Protein AF-A0A0F8ZJV8-F1 (afdb_monomer_lite)

Radius of gyration: 20.85 Å; chains: 1; bounding box: 59×28×66 Å

pLDDT: mean 84.05, std 16.03, range [41.88, 97.44]

Organism: NCBI:txid412755

Structure (mmCIF, N/CA/C/O backbone):
data_AF-A0A0F8ZJV8-F1
#
_entry.id   AF-A0A0F8ZJV8-F1
#
loop_
_atom_site.group_PDB
_atom_site.id
_atom_site.type_symbol
_atom_site.label_atom_id
_atom_site.label_alt_id
_atom_site.label_comp_id
_atom_site.label_asym_id
_atom_site.label_entity_id
_atom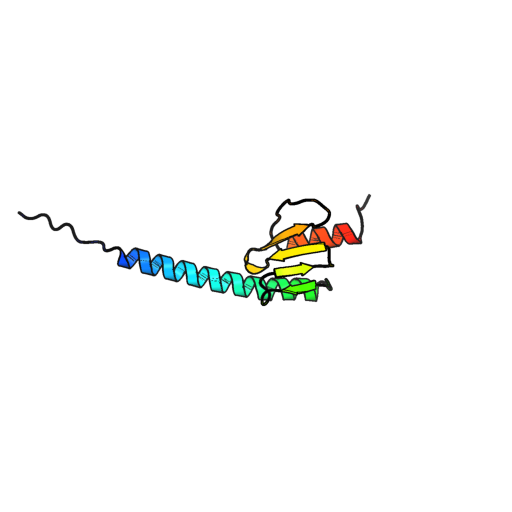_site.label_seq_id
_atom_site.pdbx_PDB_ins_code
_atom_site.Cartn_x
_atom_site.Cartn_y
_atom_site.Cartn_z
_atom_site.occupancy
_atom_site.B_iso_or_equiv
_atom_site.auth_seq_id
_atom_site.auth_comp_id
_atom_site.auth_asym_id
_atom_site.auth_atom_id
_atom_site.pdbx_PDB_model_num
ATOM 1 N N . LYS A 1 1 ? 48.856 12.724 -38.632 1.00 43.75 1 LYS A N 1
ATOM 2 C CA . LYS A 1 1 ? 48.329 11.489 -37.997 1.00 43.75 1 LYS A CA 1
ATOM 3 C C . LYS A 1 1 ? 46.933 11.810 -37.463 1.00 43.75 1 LYS A C 1
ATOM 5 O O . LYS A 1 1 ? 46.869 12.625 -36.549 1.00 43.75 1 LYS A O 1
ATOM 10 N N . PRO A 1 2 ? 45.835 11.314 -38.057 1.00 41.88 2 PRO A N 1
ATOM 11 C CA . PRO A 1 2 ? 44.507 11.612 -37.535 1.00 41.88 2 PRO A CA 1
ATOM 12 C C . PRO A 1 2 ? 44.299 10.830 -36.233 1.00 41.88 2 PRO A C 1
ATOM 14 O O . PRO A 1 2 ? 44.673 9.662 -36.136 1.00 41.88 2 PRO A O 1
ATOM 17 N N . ARG A 1 3 ? 43.794 11.514 -35.203 1.00 48.28 3 ARG A N 1
ATOM 18 C CA . ARG A 1 3 ? 43.420 10.917 -33.919 1.00 48.28 3 ARG A CA 1
ATOM 19 C C . ARG A 1 3 ? 42.003 10.389 -34.063 1.00 48.28 3 ARG A C 1
ATOM 21 O O . ARG A 1 3 ? 41.060 11.176 -34.049 1.00 48.28 3 ARG A O 1
ATOM 28 N N . ASP A 1 4 ? 41.901 9.079 -34.218 1.00 49.62 4 ASP A N 1
ATOM 29 C CA . ASP A 1 4 ? 40.656 8.332 -34.118 1.00 49.62 4 ASP A CA 1
ATOM 30 C C . ASP A 1 4 ? 40.048 8.580 -32.728 1.00 49.62 4 ASP A C 1
ATOM 32 O O . ASP A 1 4 ? 40.541 8.084 -31.714 1.00 49.62 4 ASP A O 1
ATOM 36 N N . HIS A 1 5 ? 39.053 9.465 -32.663 1.00 53.38 5 HIS A N 1
ATOM 37 C CA . HIS A 1 5 ? 38.182 9.575 -31.500 1.00 53.38 5 HIS A CA 1
ATOM 38 C C . HIS A 1 5 ? 37.072 8.569 -31.746 1.00 53.38 5 HIS A C 1
ATOM 40 O O . HIS A 1 5 ? 36.035 8.906 -32.318 1.00 53.38 5 HIS A O 1
ATOM 46 N N . GLY A 1 6 ? 37.346 7.322 -31.358 1.00 46.09 6 GLY A N 1
ATOM 47 C CA . GLY A 1 6 ? 36.370 6.248 -31.366 1.00 46.09 6 GLY A CA 1
ATOM 48 C C . GLY A 1 6 ? 35.095 6.730 -30.689 1.00 46.09 6 GLY A C 1
ATOM 49 O O . GLY A 1 6 ? 35.091 7.092 -29.510 1.00 46.09 6 GLY A O 1
ATOM 50 N N . ALA A 1 7 ? 34.025 6.779 -31.472 1.00 53.78 7 ALA A N 1
ATOM 51 C CA . ALA A 1 7 ? 32.684 7.030 -31.004 1.00 53.78 7 ALA A CA 1
ATOM 52 C C . ALA A 1 7 ? 32.286 5.891 -30.050 1.00 53.78 7 ALA A C 1
ATOM 54 O O . ALA A 1 7 ? 31.761 4.866 -30.470 1.00 53.78 7 ALA A O 1
ATOM 55 N N . GLY A 1 8 ? 32.546 6.062 -28.752 1.00 48.94 8 GLY A N 1
ATOM 56 C CA . GLY A 1 8 ? 31.844 5.343 -27.691 1.00 48.94 8 GLY A CA 1
ATOM 57 C C . GLY A 1 8 ? 30.405 5.846 -27.673 1.00 48.94 8 GLY A C 1
ATOM 58 O O . GLY A 1 8 ? 30.068 6.785 -26.956 1.00 48.94 8 GLY A O 1
ATOM 59 N N . THR A 1 9 ? 29.600 5.326 -28.595 1.00 51.09 9 THR A N 1
ATOM 60 C CA . THR A 1 9 ? 28.281 5.838 -28.957 1.00 51.09 9 THR A CA 1
ATOM 61 C C . THR A 1 9 ? 27.267 5.682 -27.827 1.00 51.09 9 THR A C 1
ATOM 63 O O . THR A 1 9 ? 27.135 4.613 -27.241 1.00 51.09 9 THR A O 1
ATOM 66 N N . MET A 1 10 ? 26.471 6.736 -27.642 1.00 50.97 10 MET A N 1
ATOM 67 C CA . MET A 1 10 ? 25.187 6.891 -26.931 1.00 50.97 10 MET A CA 1
ATOM 68 C C . MET A 1 10 ? 24.253 5.652 -26.855 1.00 50.97 10 MET A C 1
ATOM 70 O O . MET A 1 10 ? 23.365 5.617 -26.006 1.00 50.97 10 MET A O 1
ATOM 74 N N . SER A 1 11 ? 24.451 4.646 -27.714 1.00 57.09 11 SER A N 1
ATOM 75 C CA . SER A 1 11 ? 23.720 3.373 -27.753 1.00 57.09 11 SER A CA 1
ATOM 76 C C . SER A 1 11 ? 23.934 2.512 -26.500 1.00 57.09 11 SER A C 1
ATOM 78 O O . SER A 1 11 ? 22.965 2.011 -25.943 1.00 57.09 11 SER A O 1
ATOM 80 N N . ASP A 1 12 ? 25.170 2.418 -25.994 1.00 58.47 12 ASP A N 1
ATOM 81 C CA . ASP A 1 12 ? 25.521 1.527 -24.867 1.00 58.47 12 ASP A CA 1
ATOM 82 C C . ASP A 1 12 ? 24.919 2.023 -23.531 1.00 58.47 12 ASP A C 1
ATOM 84 O O . ASP A 1 12 ? 24.477 1.259 -22.672 1.00 58.47 12 ASP A O 1
ATOM 88 N N . MET A 1 13 ? 24.791 3.349 -23.379 1.00 58.50 13 MET A N 1
ATOM 89 C CA . MET A 1 13 ? 24.036 3.943 -22.270 1.00 58.50 13 MET A CA 1
ATOM 90 C C . MET A 1 13 ? 22.526 3.711 -22.417 1.00 58.50 13 MET A C 1
ATOM 92 O O . MET A 1 13 ? 21.857 3.443 -21.420 1.00 58.50 13 MET A O 1
ATOM 96 N N . GLY A 1 14 ? 21.977 3.809 -23.633 1.00 65.44 14 GLY A N 1
ATOM 97 C CA . GLY A 1 14 ? 20.547 3.620 -23.902 1.00 65.44 14 GLY A CA 1
ATOM 98 C C . GLY A 1 14 ? 20.033 2.243 -23.475 1.00 65.44 14 GLY A C 1
ATOM 99 O O . GLY A 1 14 ? 19.016 2.161 -22.778 1.00 65.44 14 GLY A O 1
ATOM 100 N N . ASP A 1 15 ? 20.780 1.191 -23.804 1.00 63.72 15 ASP A N 1
ATOM 101 C CA . ASP A 1 15 ? 20.438 -0.191 -23.450 1.00 63.72 15 ASP A CA 1
ATOM 102 C C . ASP A 1 15 ? 20.555 -0.446 -21.938 1.00 63.72 15 ASP A C 1
ATOM 104 O O . ASP A 1 15 ? 19.670 -1.061 -21.332 1.00 63.72 15 ASP A O 1
ATOM 108 N N . ALA A 1 16 ? 21.564 0.131 -21.277 1.00 66.25 16 ALA A N 1
ATOM 109 C CA . ALA A 1 16 ? 21.680 0.086 -19.819 1.00 66.25 16 ALA A CA 1
ATOM 110 C C . ALA A 1 16 ? 20.485 0.769 -19.115 1.00 66.25 16 ALA A C 1
ATOM 112 O O . ALA A 1 16 ? 19.939 0.243 -18.138 1.00 66.25 16 ALA A O 1
ATOM 113 N N . PHE A 1 17 ? 20.019 1.918 -19.621 1.00 70.69 17 PHE A N 1
ATOM 114 C CA . PHE A 1 17 ? 18.828 2.595 -19.090 1.00 70.69 17 PHE A CA 1
ATOM 115 C C . PHE A 1 17 ? 17.535 1.807 -19.344 1.00 70.69 17 PHE A C 1
ATOM 117 O O . PHE A 1 17 ? 16.634 1.840 -18.498 1.00 70.69 17 PHE A O 1
ATOM 124 N N . ALA A 1 18 ? 17.426 1.101 -20.471 1.00 71.25 18 ALA A N 1
ATOM 125 C CA . ALA A 1 18 ? 16.287 0.236 -20.770 1.00 71.25 18 ALA A CA 1
ATOM 126 C C . ALA A 1 18 ? 16.207 -0.945 -19.788 1.00 71.25 18 ALA A C 1
ATOM 128 O O . ALA A 1 18 ? 15.175 -1.119 -19.133 1.00 71.25 18 ALA A O 1
ATOM 129 N N . GLY A 1 19 ? 17.315 -1.660 -19.566 1.00 72.69 19 GLY A N 1
ATOM 130 C CA . GLY A 1 19 ? 17.367 -2.767 -18.604 1.00 72.69 19 GLY A CA 1
ATOM 131 C C . GLY A 1 19 ? 17.010 -2.340 -17.172 1.00 72.69 19 GLY A C 1
ATOM 132 O O . GLY A 1 19 ? 16.226 -2.998 -16.483 1.00 72.69 19 GLY A O 1
ATOM 133 N N . LEU A 1 20 ? 17.486 -1.172 -16.722 1.00 77.38 20 LEU A N 1
ATOM 134 C CA . LEU A 1 20 ? 17.132 -0.617 -15.406 1.00 77.38 20 LEU A CA 1
ATOM 135 C C . LEU A 1 20 ? 15.636 -0.276 -15.274 1.00 77.38 20 LEU A C 1
ATOM 137 O O . LEU A 1 20 ? 15.049 -0.415 -14.188 1.00 77.38 20 LEU A O 1
ATOM 141 N N . ARG A 1 21 ? 15.002 0.174 -16.365 1.00 81.44 21 ARG A N 1
ATOM 142 C CA . ARG A 1 21 ? 13.557 0.445 -16.404 1.00 81.44 21 ARG A CA 1
ATOM 143 C C . ARG A 1 21 ? 12.759 -0.847 -16.291 1.00 81.44 21 ARG A C 1
ATOM 145 O O . ARG A 1 21 ? 11.828 -0.887 -15.485 1.00 81.44 21 ARG A O 1
ATOM 152 N N . GLU A 1 22 ? 13.130 -1.887 -17.028 1.00 84.44 22 GLU A N 1
ATOM 153 C CA . GLU A 1 22 ? 12.464 -3.193 -16.975 1.00 84.44 22 GLU A CA 1
ATOM 154 C C . GLU A 1 22 ? 12.543 -3.813 -15.577 1.00 84.44 22 GLU A C 1
ATOM 156 O O . GLU A 1 22 ? 11.512 -4.140 -14.981 1.00 84.44 22 GLU A O 1
ATOM 161 N N . LEU A 1 23 ? 13.738 -3.854 -14.978 1.00 84.06 23 LEU A N 1
ATOM 162 C CA . LEU A 1 23 ? 13.931 -4.354 -13.611 1.00 84.06 23 LEU A CA 1
ATOM 163 C C . LEU A 1 23 ? 13.082 -3.583 -12.589 1.00 84.06 23 LEU A C 1
ATOM 165 O O . LEU A 1 23 ? 12.478 -4.168 -11.683 1.00 84.06 23 LEU A O 1
ATOM 169 N N . SER A 1 24 ? 12.977 -2.263 -12.752 1.00 82.94 24 SER A N 1
ATOM 170 C CA . SER A 1 24 ? 12.137 -1.420 -11.898 1.00 82.94 24 SER A CA 1
ATOM 171 C C . SER A 1 24 ? 10.646 -1.735 -12.048 1.00 82.94 24 SER A C 1
ATOM 173 O O . SER A 1 24 ? 9.913 -1.723 -11.055 1.00 82.94 24 SER A O 1
ATOM 175 N N . GLN A 1 25 ? 10.174 -2.016 -13.264 1.00 87.19 25 GLN A N 1
ATOM 176 C CA . GLN A 1 25 ? 8.782 -2.389 -13.520 1.00 87.19 25 GLN A CA 1
ATOM 177 C C . GLN A 1 25 ? 8.446 -3.753 -12.910 1.00 87.19 25 GLN A C 1
ATOM 179 O O . GLN A 1 25 ? 7.436 -3.863 -12.207 1.00 87.19 25 GLN A O 1
ATOM 184 N N . ILE A 1 26 ? 9.323 -4.746 -13.095 1.00 88.25 26 ILE A N 1
ATOM 185 C CA . ILE A 1 26 ? 9.196 -6.086 -12.505 1.00 88.25 26 ILE A CA 1
ATOM 186 C C . ILE A 1 26 ? 9.128 -5.980 -10.980 1.00 88.25 26 ILE A C 1
ATOM 188 O O . ILE A 1 26 ? 8.186 -6.482 -10.362 1.00 88.25 26 ILE A O 1
ATOM 192 N N . LYS A 1 27 ? 10.055 -5.236 -10.363 1.00 86.81 27 LYS A N 1
ATOM 193 C CA . LYS A 1 27 ? 10.067 -5.010 -8.911 1.00 86.81 27 LYS A CA 1
ATOM 194 C C . LYS A 1 27 ? 8.774 -4.366 -8.421 1.00 86.81 27 LYS A C 1
ATOM 196 O O . LYS A 1 27 ? 8.194 -4.807 -7.432 1.00 86.81 27 LYS A O 1
ATOM 201 N N . ARG A 1 28 ? 8.286 -3.330 -9.110 1.00 86.69 28 ARG A N 1
ATOM 202 C CA . ARG A 1 28 ? 7.025 -2.667 -8.744 1.00 86.69 28 ARG A CA 1
ATOM 203 C C . ARG A 1 28 ? 5.840 -3.621 -8.860 1.00 86.69 28 ARG A C 1
ATOM 205 O O . ARG A 1 28 ? 4.973 -3.566 -7.995 1.00 86.69 28 ARG A O 1
ATOM 212 N N . LYS A 1 29 ? 5.792 -4.479 -9.885 1.00 88.25 29 LYS A N 1
ATOM 213 C CA . LYS A 1 29 ? 4.746 -5.502 -10.039 1.00 88.25 29 LYS A CA 1
ATOM 214 C C . LYS A 1 29 ? 4.778 -6.502 -8.884 1.00 88.25 29 LYS A C 1
ATOM 216 O O . LYS A 1 29 ? 3.770 -6.648 -8.199 1.00 88.25 29 LYS A O 1
ATOM 221 N N . SER A 1 30 ? 5.950 -7.066 -8.598 1.00 88.50 30 SER A N 1
ATOM 222 C CA . SER A 1 30 ? 6.154 -7.976 -7.468 1.00 88.50 30 SER A CA 1
ATOM 223 C C . SER A 1 30 ? 5.739 -7.334 -6.138 1.00 88.50 30 SER A C 1
ATOM 225 O O . SER A 1 30 ? 4.991 -7.923 -5.362 1.00 88.50 30 SER A O 1
ATOM 227 N N . ASN A 1 31 ? 6.103 -6.068 -5.905 1.00 87.62 31 ASN A N 1
ATOM 228 C CA . ASN A 1 31 ? 5.688 -5.343 -4.705 1.00 87.62 31 ASN A CA 1
ATOM 229 C C . ASN A 1 31 ? 4.161 -5.166 -4.607 1.00 87.62 31 ASN A C 1
ATOM 231 O O . ASN A 1 31 ? 3.618 -5.260 -3.505 1.00 87.62 31 ASN A O 1
ATOM 235 N N . ARG A 1 32 ? 3.457 -4.910 -5.725 1.00 90.06 32 ARG A N 1
ATOM 236 C CA . ARG A 1 32 ? 1.982 -4.810 -5.754 1.00 90.06 32 ARG A CA 1
ATOM 237 C C . ARG A 1 32 ? 1.321 -6.121 -5.344 1.00 90.06 32 ARG A C 1
ATOM 239 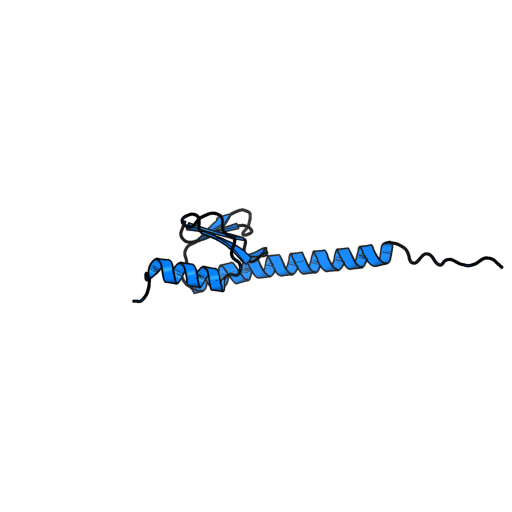O O . ARG A 1 32 ? 0.344 -6.107 -4.601 1.00 90.06 32 ARG A O 1
ATOM 246 N N . GLU A 1 33 ? 1.825 -7.244 -5.834 1.00 91.88 33 GLU A N 1
ATOM 247 C CA . GLU A 1 33 ? 1.308 -8.579 -5.514 1.00 91.88 33 GLU A CA 1
ATOM 248 C C . GLU A 1 33 ? 1.617 -8.959 -4.064 1.00 91.88 33 GLU A C 1
ATOM 250 O O . GLU A 1 33 ? 0.696 -9.207 -3.285 1.00 91.88 33 GLU A O 1
ATOM 255 N N . ASN A 1 34 ? 2.886 -8.880 -3.664 1.00 92.62 34 ASN A N 1
ATOM 256 C CA . ASN A 1 34 ? 3.330 -9.267 -2.326 1.00 92.62 34 ASN A CA 1
ATOM 257 C C . ASN A 1 34 ? 2.697 -8.412 -1.227 1.00 92.62 34 ASN A C 1
ATOM 259 O O . ASN A 1 34 ? 2.260 -8.943 -0.211 1.00 92.62 34 ASN A O 1
ATOM 263 N N . SER A 1 35 ? 2.594 -7.093 -1.423 1.00 92.50 35 SER A N 1
ATOM 264 C CA . SER A 1 35 ? 2.003 -6.226 -0.397 1.00 92.50 35 SER A CA 1
ATOM 265 C C . SER A 1 35 ? 0.508 -6.484 -0.216 1.00 92.50 35 SER A C 1
ATOM 267 O O . SER A 1 35 ? 0.029 -6.438 0.911 1.00 92.50 35 SER A O 1
ATOM 269 N N . ARG A 1 36 ? -0.231 -6.784 -1.297 1.00 93.62 36 ARG A N 1
ATOM 270 C CA . ARG A 1 36 ? -1.646 -7.180 -1.195 1.00 93.62 36 ARG A CA 1
ATOM 271 C C . ARG A 1 36 ? -1.784 -8.485 -0.426 1.00 93.62 36 ARG A C 1
ATOM 273 O O . ARG A 1 36 ? -2.579 -8.535 0.502 1.00 93.62 36 ARG A O 1
ATOM 280 N N . LYS A 1 37 ? -0.964 -9.489 -0.760 1.00 95.56 37 LYS A N 1
ATOM 281 C CA . LYS A 1 37 ? -0.951 -10.773 -0.053 1.00 95.56 37 LYS A CA 1
ATOM 282 C C . LYS A 1 37 ? -0.698 -10.583 1.443 1.00 95.56 37 LYS A C 1
ATOM 284 O O . LYS A 1 37 ? -1.473 -11.079 2.243 1.00 95.56 37 LYS A O 1
ATOM 289 N N . LEU A 1 38 ? 0.318 -9.804 1.816 1.00 96.44 38 LEU A N 1
ATOM 290 C CA . LEU A 1 38 ? 0.635 -9.528 3.222 1.00 96.44 38 LEU A CA 1
ATOM 291 C C . LEU A 1 38 ? -0.522 -8.848 3.969 1.00 96.44 38 LEU A C 1
ATOM 293 O O . LEU A 1 38 ? -0.808 -9.212 5.104 1.00 96.44 38 LEU A O 1
ATOM 297 N N . LEU A 1 39 ? -1.200 -7.883 3.340 1.00 95.88 39 LEU A N 1
ATOM 298 C CA . LEU A 1 39 ? -2.371 -7.232 3.936 1.00 95.88 39 LEU A CA 1
ATOM 299 C C . LEU A 1 39 ? -3.543 -8.212 4.099 1.00 95.88 39 LEU A C 1
ATOM 301 O O . LEU A 1 39 ? -4.180 -8.220 5.149 1.00 95.88 39 LEU A O 1
ATOM 305 N N . THR A 1 40 ? -3.799 -9.056 3.096 1.00 96.06 40 THR A N 1
ATOM 306 C CA . THR A 1 40 ? -4.832 -10.101 3.155 1.00 96.06 40 THR A CA 1
ATOM 307 C C . THR A 1 40 ? -4.531 -11.134 4.239 1.00 96.06 40 THR A C 1
ATOM 309 O O . THR A 1 40 ? -5.406 -11.416 5.053 1.00 96.06 40 THR A O 1
ATOM 312 N N . ASP A 1 41 ? -3.300 -11.647 4.298 1.00 96.25 41 ASP A N 1
ATOM 313 C CA . ASP A 1 41 ? -2.858 -12.621 5.304 1.00 96.25 41 ASP A CA 1
ATOM 314 C C . ASP A 1 41 ? -2.971 -12.049 6.729 1.00 96.25 41 ASP A C 1
ATOM 316 O O . ASP A 1 41 ? -3.297 -12.767 7.670 1.00 96.25 41 ASP A O 1
ATOM 320 N N . ALA A 1 42 ? -2.748 -10.740 6.891 1.00 93.75 42 ALA A N 1
ATOM 321 C CA . ALA A 1 42 ? -2.909 -10.029 8.158 1.00 93.75 42 ALA A CA 1
ATOM 322 C C . ALA A 1 42 ? -4.374 -9.663 8.490 1.00 93.75 42 ALA A C 1
ATOM 324 O O . ALA A 1 42 ? -4.619 -8.977 9.485 1.00 93.75 42 ALA A O 1
ATOM 325 N N . GLY A 1 43 ? -5.347 -10.063 7.662 1.00 95.62 43 GLY A N 1
ATOM 326 C CA . GLY A 1 43 ? -6.767 -9.751 7.860 1.00 95.62 43 GLY A CA 1
ATOM 327 C C . GLY A 1 43 ? -7.091 -8.257 7.757 1.00 95.62 43 GLY A C 1
ATOM 328 O O . GLY A 1 43 ? -8.052 -7.781 8.364 1.00 95.62 43 GLY A O 1
ATOM 329 N N . VAL A 1 44 ? -6.271 -7.488 7.038 1.00 95.88 44 VAL A N 1
ATOM 330 C CA . VAL A 1 44 ? -6.446 -6.044 6.873 1.00 95.88 44 VAL A CA 1
ATOM 331 C C . VAL A 1 44 ? -7.379 -5.770 5.698 1.00 95.88 44 VAL A C 1
ATOM 333 O O . VAL A 1 44 ? -7.140 -6.227 4.580 1.00 95.88 44 VAL A O 1
ATOM 336 N N . SER A 1 45 ? -8.422 -4.972 5.931 1.00 96.69 45 SER A N 1
ATOM 337 C CA . SER A 1 45 ? -9.360 -4.592 4.871 1.00 96.69 45 SER A CA 1
ATOM 338 C C . SER A 1 45 ? -8.760 -3.518 3.950 1.00 96.69 45 SER A C 1
ATOM 340 O O . SER A 1 45 ? -8.133 -2.561 4.414 1.00 96.69 45 SER A O 1
ATOM 342 N N . PHE A 1 46 ? -8.939 -3.648 2.632 1.00 97.44 46 PHE A N 1
ATOM 343 C CA . PHE A 1 46 ? -8.527 -2.621 1.671 1.00 97.44 46 PHE A CA 1
ATOM 344 C C . PHE A 1 46 ? -9.372 -2.626 0.394 1.00 97.44 46 PHE A C 1
ATOM 346 O O . PHE A 1 46 ? -9.872 -3.663 -0.035 1.00 97.44 46 PHE A O 1
ATOM 353 N N . THR A 1 47 ? -9.464 -1.462 -0.249 1.00 97.06 47 THR A N 1
ATOM 354 C CA . THR A 1 47 ? -10.046 -1.299 -1.588 1.00 97.06 47 THR A CA 1
ATOM 355 C C . THR A 1 47 ? -8.937 -1.098 -2.611 1.00 97.06 47 THR A C 1
ATOM 357 O O . THR A 1 47 ? -7.996 -0.335 -2.381 1.00 97.06 47 THR A O 1
ATOM 360 N N . VAL A 1 48 ? -9.049 -1.777 -3.750 1.00 95.81 48 VAL A N 1
ATOM 361 C CA . VAL A 1 48 ? -8.084 -1.701 -4.850 1.00 95.81 48 VAL A CA 1
ATOM 362 C C . VAL A 1 48 ? -8.490 -0.608 -5.839 1.00 95.81 48 VAL A C 1
ATOM 364 O O . VAL A 1 48 ? -9.623 -0.585 -6.308 1.00 95.81 48 VAL A O 1
ATOM 367 N N . HIS A 1 49 ? -7.545 0.259 -6.202 1.00 93.94 49 HIS A N 1
ATOM 368 C CA . HIS A 1 49 ? -7.689 1.282 -7.237 1.00 93.94 49 HIS A CA 1
ATOM 369 C C . HIS A 1 49 ? -6.536 1.201 -8.243 1.00 93.94 49 HIS A C 1
ATOM 371 O O . HIS A 1 49 ? -5.451 0.702 -7.925 1.00 93.94 49 HIS A O 1
ATOM 377 N N . ASN A 1 50 ? -6.756 1.734 -9.449 1.00 92.19 50 ASN A N 1
ATOM 378 C CA . ASN A 1 50 ? -5.743 1.851 -10.505 1.00 92.19 50 ASN A CA 1
ATOM 379 C C . ASN A 1 50 ? -4.970 0.539 -10.726 1.00 92.19 50 ASN A C 1
ATOM 381 O O . ASN A 1 50 ? -3.742 0.523 -10.652 1.00 92.19 50 ASN A O 1
ATOM 385 N N . ASP A 1 51 ? -5.698 -0.569 -10.891 1.00 88.06 51 ASP A N 1
ATOM 386 C CA . ASP A 1 51 ? -5.128 -1.906 -11.113 1.00 88.06 51 ASP A CA 1
ATOM 387 C C . ASP A 1 51 ? -4.095 -2.339 -10.041 1.00 88.06 51 ASP A C 1
ATOM 389 O O . ASP A 1 51 ? -3.025 -2.890 -10.304 1.00 88.06 51 ASP A O 1
ATOM 393 N N . GLY A 1 52 ? -4.368 -2.007 -8.775 1.00 88.62 52 GLY A N 1
ATOM 394 C CA . GLY A 1 52 ? -3.485 -2.344 -7.654 1.00 88.62 52 GLY A CA 1
ATOM 395 C C . GLY A 1 52 ? -2.278 -1.427 -7.491 1.00 88.62 52 GLY A C 1
ATOM 396 O O . GLY A 1 52 ? -1.438 -1.679 -6.624 1.00 88.62 52 GLY A O 1
ATOM 397 N N . ALA A 1 53 ? -2.170 -0.351 -8.274 1.00 92.69 53 ALA A N 1
ATOM 398 C CA . ALA A 1 53 ? -1.159 0.680 -8.053 1.00 92.69 53 ALA A CA 1
ATOM 399 C C . ALA A 1 53 ? -1.441 1.523 -6.801 1.00 92.69 53 ALA A C 1
ATOM 401 O O . ALA A 1 53 ? -0.500 2.075 -6.226 1.00 92.69 53 ALA A O 1
ATOM 402 N N . HIS A 1 54 ? -2.705 1.605 -6.380 1.00 96.12 54 HIS A N 1
ATOM 403 C CA . HIS A 1 54 ? -3.136 2.345 -5.203 1.00 96.12 54 HIS A CA 1
ATOM 404 C C . HIS A 1 54 ? -4.165 1.537 -4.403 1.00 96.12 54 HIS A C 1
ATOM 406 O 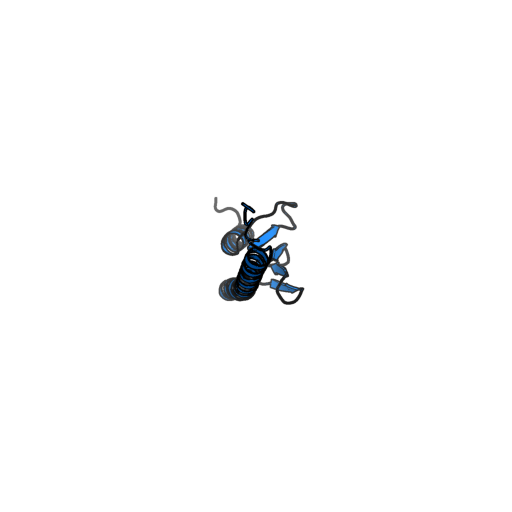O . HIS A 1 54 ? -5.116 1.005 -4.968 1.00 96.12 54 HIS A O 1
ATOM 412 N N . LEU A 1 55 ? -3.973 1.445 -3.092 1.00 97.12 55 LEU A N 1
ATOM 413 C CA . LEU A 1 55 ? -4.861 0.769 -2.157 1.00 97.12 55 LEU A CA 1
ATOM 414 C C . LEU A 1 55 ? -5.340 1.771 -1.108 1.00 97.12 55 LEU A C 1
ATOM 416 O O . LEU A 1 55 ? -4.524 2.493 -0.539 1.00 97.12 55 LEU A O 1
ATOM 420 N N . ILE A 1 56 ? -6.640 1.768 -0.817 1.00 96.94 56 ILE A N 1
ATOM 421 C CA . ILE A 1 56 ? -7.185 2.454 0.357 1.00 96.94 56 ILE A CA 1
ATOM 422 C C . ILE A 1 56 ? -7.347 1.409 1.453 1.00 96.94 56 ILE A C 1
ATOM 424 O O . ILE A 1 56 ? -8.235 0.564 1.381 1.00 96.94 56 ILE A O 1
ATOM 428 N N . VAL A 1 57 ? -6.488 1.463 2.461 1.00 96.62 57 VAL A N 1
ATOM 429 C CA . VAL A 1 57 ? -6.415 0.480 3.542 1.00 96.62 57 VAL A CA 1
ATOM 430 C C . VAL A 1 57 ? -7.220 0.976 4.741 1.00 96.62 57 VAL A C 1
ATOM 432 O O . VAL A 1 57 ? -7.054 2.121 5.172 1.00 96.62 57 VAL A O 1
ATOM 435 N N . GLU A 1 58 ? -8.127 0.140 5.256 1.00 95.38 58 GLU A N 1
ATOM 436 C CA . GLU A 1 58 ? -8.999 0.413 6.414 1.00 95.38 58 GLU A CA 1
ATOM 437 C C . GLU A 1 58 ? -9.711 1.779 6.334 1.00 95.38 58 GLU A C 1
ATOM 439 O O . GLU A 1 58 ? -9.916 2.468 7.335 1.00 95.38 58 GLU A O 1
ATOM 444 N N . ARG A 1 59 ? -10.033 2.221 5.108 1.00 94.38 59 ARG A N 1
ATOM 445 C CA . ARG A 1 59 ? -10.651 3.528 4.800 1.00 94.38 59 ARG A CA 1
ATOM 446 C C . ARG A 1 59 ? -9.870 4.748 5.325 1.00 94.38 59 ARG A C 1
ATOM 448 O O . ARG A 1 59 ? -10.428 5.844 5.385 1.00 94.38 59 ARG A O 1
ATOM 455 N N . ARG A 1 60 ? -8.597 4.582 5.695 1.00 94.25 60 ARG A N 1
ATOM 456 C CA . ARG A 1 60 ? -7.781 5.613 6.358 1.00 94.25 60 ARG A CA 1
ATOM 457 C C . ARG A 1 60 ? -6.421 5.833 5.712 1.00 94.25 60 ARG A C 1
ATOM 459 O O . ARG A 1 60 ? -5.980 6.977 5.677 1.00 94.25 60 ARG A O 1
ATOM 466 N N . TRP A 1 61 ? -5.762 4.788 5.227 1.00 96.19 61 TRP A N 1
ATOM 467 C CA . TRP A 1 61 ? -4.415 4.914 4.676 1.00 96.19 61 TRP A CA 1
ATOM 468 C C . TRP A 1 61 ? -4.424 4.773 3.161 1.00 96.19 61 TRP A C 1
ATOM 470 O O . TRP A 1 61 ? -4.924 3.781 2.637 1.00 96.19 61 TRP A O 1
ATOM 480 N N . ASP A 1 62 ? -3.844 5.745 2.466 1.00 96.81 62 ASP A N 1
ATOM 481 C CA . ASP A 1 62 ? -3.495 5.595 1.054 1.00 96.81 62 ASP A CA 1
ATOM 482 C C . ASP A 1 62 ? -2.172 4.850 0.967 1.00 96.81 62 ASP A C 1
ATOM 484 O O . ASP A 1 62 ? -1.210 5.221 1.640 1.00 96.81 62 ASP A O 1
ATOM 488 N N . PHE A 1 63 ? -2.100 3.805 0.150 1.00 97.38 63 PHE A N 1
ATOM 489 C CA . PHE A 1 63 ? -0.905 2.985 0.007 1.00 97.38 63 PHE A CA 1
ATOM 490 C C . PHE A 1 63 ? -0.619 2.677 -1.461 1.00 97.38 63 PHE A C 1
ATOM 492 O O . PHE A 1 63 ? -1.446 2.118 -2.175 1.00 97.38 63 PHE A O 1
ATOM 499 N N . TRP A 1 64 ? 0.585 3.012 -1.914 1.00 96.69 64 TRP A N 1
ATOM 500 C CA . TRP A 1 64 ? 1.101 2.724 -3.249 1.00 96.69 64 TRP A CA 1
ATOM 501 C C . TRP A 1 64 ? 2.105 1.572 -3.174 1.00 96.69 64 TRP A C 1
ATOM 503 O O . TRP A 1 64 ? 3.319 1.815 -3.092 1.00 96.69 64 TRP A O 1
ATOM 513 N N . PRO A 1 65 ? 1.647 0.308 -3.224 1.00 95.25 65 PRO A N 1
ATOM 514 C CA . PRO A 1 65 ? 2.491 -0.846 -2.936 1.00 95.25 65 PRO A CA 1
ATOM 515 C C . PRO A 1 65 ? 3.682 -0.971 -3.886 1.00 95.25 65 PRO A C 1
ATOM 517 O O . PRO A 1 65 ? 4.763 -1.348 -3.452 1.00 95.25 65 PRO A O 1
ATOM 520 N N . GLY A 1 66 ? 3.555 -0.533 -5.144 1.00 93.44 66 GLY A N 1
ATOM 521 C CA . GLY A 1 66 ? 4.673 -0.538 -6.094 1.00 93.44 66 GLY A CA 1
ATOM 522 C C . GLY A 1 66 ? 5.914 0.219 -5.596 1.00 93.44 66 GLY A C 1
ATOM 523 O O . GLY A 1 66 ? 7.037 -0.239 -5.803 1.00 93.44 66 GLY A O 1
ATOM 524 N N . THR A 1 67 ? 5.724 1.347 -4.903 1.00 93.31 67 THR A N 1
ATOM 525 C CA . THR A 1 67 ? 6.818 2.164 -4.334 1.00 93.31 67 THR A CA 1
ATOM 526 C C . THR A 1 67 ? 6.949 2.030 -2.814 1.00 93.31 67 THR A C 1
ATOM 528 O O . THR A 1 67 ? 7.843 2.633 -2.213 1.00 93.31 67 THR A O 1
ATOM 531 N N . GLY A 1 68 ? 6.035 1.285 -2.188 1.00 94.94 68 GLY A N 1
ATOM 532 C CA . GLY A 1 68 ? 5.885 1.168 -0.743 1.00 94.94 68 GLY A CA 1
ATOM 533 C C . GLY A 1 68 ? 5.387 2.439 -0.050 1.00 94.94 68 GLY A C 1
ATOM 534 O O . GLY A 1 68 ? 5.312 2.445 1.170 1.00 94.94 68 GLY A O 1
ATOM 535 N N . LYS A 1 69 ? 5.092 3.521 -0.775 1.00 96.44 69 LYS A N 1
ATOM 536 C CA . LYS A 1 69 ? 4.694 4.815 -0.202 1.00 96.44 69 LYS A CA 1
ATOM 537 C C . LYS A 1 69 ? 3.307 4.718 0.433 1.00 96.44 69 LYS A C 1
ATOM 539 O O . LYS A 1 69 ? 2.435 4.106 -0.170 1.00 96.44 69 LYS A O 1
ATOM 544 N N . TRP A 1 70 ? 3.080 5.352 1.578 1.00 97.12 70 TRP A N 1
ATOM 545 C CA . TRP A 1 70 ? 1.747 5.491 2.168 1.00 97.12 70 TRP A CA 1
ATOM 546 C C . TRP A 1 70 ? 1.565 6.804 2.936 1.00 97.12 70 TRP A C 1
ATOM 548 O O . TRP A 1 70 ? 2.552 7.437 3.315 1.00 97.12 70 TRP A O 1
ATOM 558 N N . THR A 1 71 ? 0.310 7.201 3.158 1.00 96.31 71 THR A N 1
ATOM 559 C CA . THR A 1 71 ? -0.092 8.345 3.998 1.00 96.31 71 THR A CA 1
ATOM 560 C C . THR A 1 71 ? -1.239 7.979 4.916 1.00 96.31 71 THR A C 1
ATOM 562 O O . THR A 1 71 ? -2.070 7.138 4.581 1.00 96.31 71 THR A O 1
ATOM 565 N N . ASP A 1 72 ? -1.312 8.643 6.065 1.00 94.50 72 ASP A N 1
ATOM 566 C CA . ASP A 1 72 ? -2.474 8.592 6.945 1.00 94.50 72 ASP A CA 1
ATOM 567 C C . ASP A 1 72 ? -3.383 9.792 6.669 1.00 94.50 72 ASP A C 1
ATOM 569 O O . ASP A 1 72 ? -3.029 10.925 6.986 1.00 94.50 72 ASP A O 1
ATOM 573 N N . ARG A 1 73 ? -4.587 9.552 6.140 1.00 91.50 73 ARG A N 1
ATOM 574 C CA . ARG A 1 73 ? -5.553 10.621 5.835 1.00 91.50 73 ARG A CA 1
ATOM 575 C C . ARG A 1 73 ? -5.992 11.421 7.065 1.00 91.50 73 ARG A C 1
ATOM 577 O O . ARG A 1 73 ? -6.528 12.511 6.908 1.00 91.50 73 ARG A O 1
ATOM 584 N N . A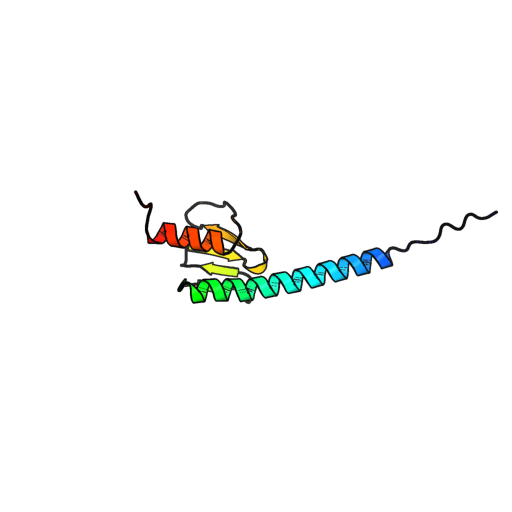RG A 1 74 ? -5.804 10.889 8.280 1.00 89.06 74 ARG A N 1
ATOM 585 C CA . ARG A 1 74 ? -6.154 11.565 9.543 1.00 89.06 74 ARG A CA 1
ATOM 586 C C . ARG A 1 74 ? -4.977 12.292 10.196 1.00 89.06 74 ARG A C 1
ATOM 588 O O . ARG A 1 74 ? -5.209 13.191 10.992 1.00 89.06 74 ARG A O 1
ATOM 595 N N . GLY A 1 75 ? -3.741 11.876 9.910 1.00 76.56 75 GLY A N 1
ATOM 596 C CA . GLY A 1 75 ? -2.525 12.340 10.595 1.00 76.56 75 GLY A CA 1
ATOM 597 C C . GLY A 1 75 ? -1.747 13.440 9.867 1.00 76.56 75 GLY A C 1
ATOM 598 O O . GLY A 1 75 ? -0.708 13.864 10.361 1.00 76.56 75 GLY A O 1
ATOM 599 N N . GLY A 1 76 ? -2.229 13.886 8.703 1.00 74.31 76 GLY A N 1
ATOM 600 C CA . GLY A 1 76 ? -1.572 14.885 7.857 1.00 74.31 76 GLY A CA 1
ATOM 601 C C . GLY A 1 76 ? -0.857 14.284 6.641 1.00 74.31 76 GLY A C 1
ATOM 602 O O . GLY A 1 76 ? -0.857 13.076 6.418 1.00 74.31 76 GLY A O 1
ATOM 603 N N . SER A 1 77 ? -0.240 15.147 5.832 1.00 75.69 77 SER A N 1
ATOM 604 C CA . SER A 1 77 ? 0.330 14.800 4.516 1.00 75.69 77 SER A CA 1
ATOM 605 C C . SER A 1 77 ? 1.716 14.137 4.567 1.00 75.69 77 SER A C 1
ATOM 607 O O . SER A 1 77 ? 2.422 14.111 3.557 1.00 75.69 77 SER A O 1
ATOM 609 N N . GLU A 1 78 ? 2.145 13.633 5.727 1.00 88.62 78 GLU A N 1
ATOM 610 C CA . GLU A 1 78 ? 3.461 13.011 5.865 1.00 88.62 78 GLU A CA 1
ATOM 611 C C . GLU A 1 78 ? 3.499 11.664 5.132 1.00 88.62 78 GLU A C 1
ATOM 613 O O . GLU A 1 78 ? 2.714 10.748 5.395 1.00 88.62 78 GLU A O 1
ATOM 618 N N . TYR A 1 79 ? 4.456 11.539 4.216 1.00 91.75 79 TYR A N 1
ATOM 619 C CA . TYR A 1 79 ? 4.693 10.301 3.494 1.00 91.75 79 TYR A CA 1
ATOM 620 C C . TYR A 1 79 ? 5.585 9.358 4.289 1.00 91.75 79 TYR A C 1
ATOM 622 O O . TYR A 1 79 ? 6.697 9.704 4.682 1.00 91.75 79 TYR A O 1
ATOM 630 N N . ARG A 1 80 ? 5.133 8.115 4.421 1.00 94.81 80 ARG A N 1
ATOM 631 C CA . ARG A 1 80 ? 5.889 7.007 5.009 1.00 94.81 80 ARG A CA 1
ATOM 632 C C . ARG A 1 80 ? 6.083 5.900 3.978 1.00 94.81 80 ARG A C 1
ATOM 634 O O . ARG A 1 80 ? 5.548 5.968 2.867 1.00 94.81 80 ARG A O 1
ATOM 641 N N . ARG A 1 81 ? 6.914 4.903 4.296 1.00 95.56 81 ARG A N 1
ATOM 642 C CA . ARG A 1 81 ? 7.254 3.818 3.364 1.00 95.56 81 ARG A CA 1
ATOM 643 C C . ARG A 1 81 ? 7.182 2.433 3.995 1.00 95.56 81 ARG A C 1
ATOM 645 O O . ARG A 1 81 ? 7.376 2.274 5.193 1.00 95.56 81 ARG A O 1
ATOM 652 N N . GLY A 1 82 ? 6.954 1.442 3.139 1.00 95.56 82 GLY A N 1
ATOM 653 C CA . GLY A 1 82 ? 6.938 0.019 3.450 1.00 95.56 82 GLY A CA 1
ATOM 654 C C . GLY A 1 82 ? 5.575 -0.491 3.916 1.00 95.56 82 GLY A C 1
ATOM 655 O O . GLY A 1 82 ? 4.826 0.212 4.592 1.00 95.56 82 GLY A O 1
ATOM 656 N N . VAL A 1 83 ? 5.290 -1.755 3.590 1.00 95.69 83 VAL A N 1
ATOM 657 C CA . VAL A 1 83 ? 4.075 -2.455 4.035 1.00 95.69 83 VAL A CA 1
ATOM 658 C C . VAL A 1 83 ? 4.122 -2.797 5.528 1.00 95.69 83 VAL A C 1
ATOM 660 O O . VAL A 1 83 ? 3.121 -2.643 6.215 1.00 95.69 83 VAL A O 1
ATOM 663 N N . PHE A 1 84 ? 5.284 -3.174 6.075 1.00 96.44 84 PHE A N 1
ATOM 664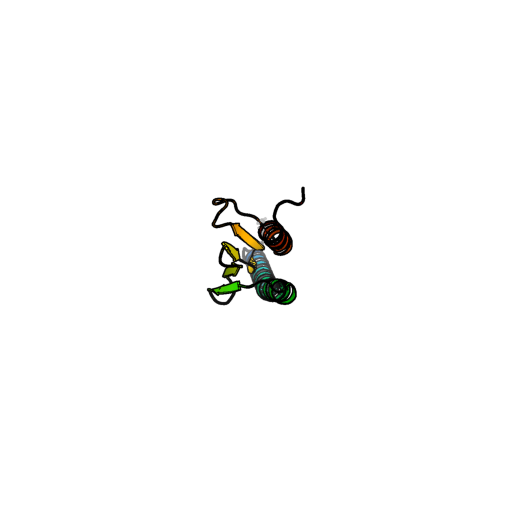 C CA . PHE A 1 84 ? 5.401 -3.504 7.503 1.00 96.44 84 PHE A CA 1
ATOM 665 C C . PHE A 1 84 ? 5.185 -2.291 8.424 1.00 96.44 84 PHE A C 1
ATOM 667 O O . PHE A 1 84 ? 4.386 -2.407 9.353 1.00 96.44 84 PHE A O 1
ATOM 674 N N . PRO A 1 85 ? 5.782 -1.105 8.170 1.00 96.38 85 PRO A N 1
ATOM 675 C CA . PRO A 1 85 ? 5.461 0.091 8.948 1.00 96.38 85 PRO A CA 1
ATOM 676 C C . PRO A 1 85 ? 3.992 0.514 8.833 1.00 96.38 85 PRO A C 1
ATOM 678 O O . PRO A 1 85 ? 3.420 0.977 9.818 1.00 96.38 85 PRO A O 1
ATOM 681 N N . LEU A 1 86 ? 3.368 0.321 7.663 1.00 96.50 86 LEU A N 1
ATOM 682 C CA . LEU A 1 86 ? 1.931 0.538 7.489 1.00 96.50 86 LEU A CA 1
ATOM 683 C C . LEU A 1 86 ? 1.118 -0.412 8.382 1.00 96.50 86 LEU A C 1
ATOM 685 O O . LEU A 1 86 ? 0.270 0.047 9.141 1.00 96.50 86 LEU A O 1
ATOM 689 N N . MET A 1 87 ? 1.409 -1.716 8.360 1.00 95.94 87 MET A N 1
ATOM 690 C CA . MET A 1 87 ? 0.736 -2.699 9.221 1.00 95.94 87 MET A CA 1
ATOM 691 C C . MET A 1 87 ? 0.921 -2.386 10.711 1.00 95.94 87 MET A C 1
ATOM 693 O O . MET A 1 87 ? -0.037 -2.462 11.478 1.00 95.94 87 MET A O 1
ATOM 697 N N . ALA A 1 88 ? 2.111 -1.943 11.123 1.00 94.94 88 ALA A N 1
ATOM 698 C CA . ALA A 1 88 ? 2.355 -1.502 12.495 1.00 94.94 88 ALA A CA 1
ATOM 699 C C . ALA A 1 88 ? 1.512 -0.268 12.871 1.00 94.94 88 ALA A C 1
ATOM 701 O O . ALA A 1 88 ? 0.986 -0.196 13.983 1.00 94.94 88 ALA A O 1
ATOM 702 N N . ALA A 1 89 ? 1.351 0.695 11.957 1.00 93.88 89 ALA A N 1
ATOM 703 C CA . ALA A 1 89 ? 0.494 1.861 12.170 1.00 93.88 89 ALA A CA 1
ATOM 704 C C . ALA A 1 89 ? -0.989 1.473 12.286 1.00 93.88 89 ALA A C 1
ATOM 706 O O . ALA A 1 89 ? -1.685 1.983 13.164 1.00 93.88 89 ALA A O 1
ATOM 707 N N . ILE A 1 90 ? -1.449 0.530 11.459 1.00 94.25 90 ILE A N 1
ATOM 708 C CA . ILE A 1 90 ? -2.806 -0.030 11.524 1.00 94.25 90 ILE A CA 1
ATOM 709 C C . ILE A 1 90 ? -3.035 -0.709 12.873 1.00 94.25 90 ILE A C 1
ATOM 711 O O . ILE A 1 90 ? -4.026 -0.424 13.542 1.00 94.25 90 ILE A O 1
ATOM 715 N N . HIS A 1 91 ? -2.103 -1.559 13.304 1.00 93.88 91 HIS A N 1
ATOM 716 C CA . HIS A 1 91 ? -2.186 -2.241 14.592 1.00 93.88 91 HIS A CA 1
ATOM 717 C C . HIS A 1 91 ? -2.260 -1.244 15.757 1.00 93.88 91 HIS A C 1
ATOM 719 O O . HIS A 1 91 ? -3.178 -1.316 16.570 1.00 93.88 91 HIS A O 1
ATOM 725 N N . ARG A 1 92 ? -1.360 -0.250 15.801 1.00 91.88 92 ARG A N 1
ATOM 726 C CA . ARG A 1 92 ? -1.380 0.817 16.822 1.00 91.88 92 ARG A CA 1
ATOM 727 C C . ARG A 1 92 ? -2.694 1.599 16.822 1.00 91.88 92 ARG A C 1
ATOM 729 O O . ARG A 1 92 ? -3.199 1.945 17.882 1.00 91.88 92 ARG A O 1
ATOM 736 N N . ALA A 1 93 ? -3.260 1.869 15.648 1.00 90.44 93 ALA A N 1
ATOM 737 C CA . ALA A 1 93 ? -4.535 2.566 15.531 1.00 90.44 93 ALA A CA 1
ATOM 738 C C . ALA A 1 93 ? -5.738 1.727 15.996 1.00 90.44 93 ALA A C 1
ATOM 740 O O . ALA A 1 93 ? -6.718 2.311 16.449 1.00 90.44 93 ALA A O 1
ATOM 741 N N . LYS A 1 94 ? -5.676 0.392 15.876 1.00 87.50 94 LYS A N 1
ATOM 742 C CA . LYS A 1 94 ? -6.730 -0.529 16.338 1.00 87.50 94 LYS A CA 1
ATOM 743 C C . LYS A 1 94 ? -6.649 -0.807 17.842 1.00 87.50 94 LYS A C 1
ATOM 745 O O . LYS A 1 94 ? -7.681 -0.862 18.496 1.00 87.50 94 LYS A O 1
ATOM 750 N N . VAL A 1 95 ? -5.440 -0.984 18.374 1.00 86.12 95 VAL A N 1
ATOM 751 C CA . VAL A 1 95 ? -5.205 -1.383 19.775 1.00 86.12 95 VAL A CA 1
ATOM 752 C C . VAL A 1 95 ? -5.083 -0.172 20.716 1.00 86.12 95 VAL A C 1
ATOM 754 O O . VAL A 1 95 ? -5.268 -0.304 21.921 1.00 86.12 95 VAL A O 1
ATOM 757 N N . GLY A 1 96 ? -4.838 1.027 20.176 1.00 70.88 96 GLY A N 1
ATOM 758 C CA . GLY A 1 96 ? -4.513 2.212 20.973 1.00 70.88 96 GLY A CA 1
ATOM 759 C C . GLY A 1 96 ? -3.078 2.157 21.520 1.00 70.88 96 GLY A C 1
ATOM 760 O O . GLY A 1 96 ? -2.382 1.153 21.346 1.00 70.88 96 GLY A O 1
ATOM 761 N N . PRO A 1 97 ? -2.572 3.241 22.136 1.00 70.06 97 PRO A N 1
ATOM 762 C CA . PRO A 1 97 ? -1.276 3.198 22.799 1.00 70.06 97 PRO A CA 1
ATOM 763 C C . PRO A 1 97 ? -1.350 2.228 23.984 1.00 70.06 97 PRO A C 1
ATOM 765 O O . PRO A 1 97 ? -2.102 2.459 24.931 1.00 70.06 97 PRO A O 1
ATOM 768 N N . THR A 1 98 ? -0.573 1.144 23.923 1.00 59.25 98 THR A N 1
ATOM 769 C CA . THR A 1 98 ? -0.260 0.326 25.098 1.00 59.25 98 THR A CA 1
ATOM 770 C C . THR A 1 98 ? 0.386 1.257 26.123 1.00 59.25 98 THR A C 1
ATOM 772 O O . THR A 1 98 ? 1.425 1.849 25.823 1.00 59.25 98 THR A O 1
ATOM 775 N N . ARG A 1 9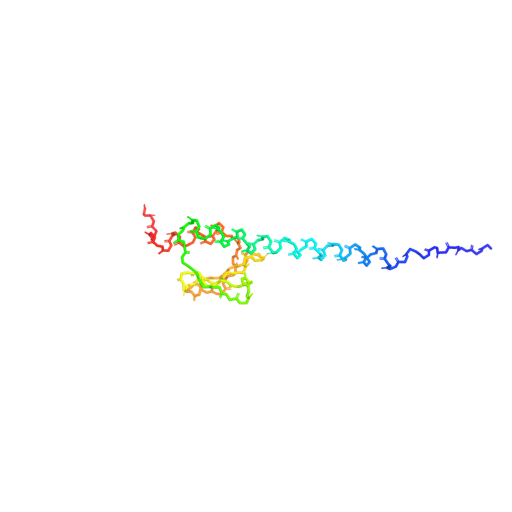9 ? -0.295 1.475 27.253 1.00 50.09 99 ARG A N 1
ATOM 776 C CA . ARG A 1 99 ? 0.248 2.230 28.389 1.00 50.09 99 ARG A CA 1
ATOM 777 C C . ARG A 1 99 ? 1.438 1.504 28.996 1.00 50.09 99 ARG A C 1
ATOM 779 O O . ARG A 1 99 ? 1.405 0.254 28.992 1.00 50.09 99 ARG A O 1
#

Foldseek 3Di:
DDDPPDPPDPVVVVVVVVVVVVVLVVQLVVQLVVLVVVCVVVVWDWDADPNSCWICTPVFKIARRSFQWIDGNVPDDDIDGHSVVVVVVVVCVVVPDDD

Secondary structure (DSSP, 8-state):
---------THHHHHHHHHHHHHHHHHHHHHHHHHHHHHHHTT--EEEEGGGTEEEETTTEEEETTTTEEEETTT-S--EE-HHHHHHHHHHHHH----

Sequence (99 aa):
KPRDHGAGTMSDMGDAFAGLRELSQIKRKSNRENSRKLLTDAGVSFTVHNDGAHLIVERRWDFWPGTGKWTDRRGGSEYRRGVFPLMAAIHRAKVGPTR